Protein AF-A0A1Q5SJ64-F1 (afdb_monomer_lite)

Radius of gyration: 10.13 Å; chains: 1; bounding box: 12×27×20 Å

Structure (mmCIF, N/CA/C/O backbone):
data_AF-A0A1Q5SJ64-F1
#
_entry.id   AF-A0A1Q5SJ64-F1
#
loop_
_atom_site.group_PDB
_atom_site.id
_atom_site.type_symbol
_atom_site.label_atom_id
_atom_site.label_alt_id
_atom_site.label_comp_id
_atom_site.label_asym_id
_atom_site.label_entity_id
_atom_site.label_seq_id
_atom_site.pdbx_PDB_ins_code
_atom_site.Cartn_x
_atom_site.Cartn_y
_atom_site.Cartn_z
_atom_site.occupancy
_atom_site.B_iso_or_equiv
_atom_site.auth_seq_id
_atom_site.auth_comp_id
_atom_site.auth_asym_id
_atom_site.auth_atom_id
_atom_site.pdbx_PDB_model_num
ATOM 1 N N . ALA A 1 1 ? 3.565 -11.432 -12.539 1.00 85.25 1 ALA A N 1
ATOM 2 C CA . ALA A 1 1 ? 4.754 -10.646 -12.144 1.00 85.25 1 ALA A CA 1
ATOM 3 C C . ALA A 1 1 ? 4.599 -10.192 -10.695 1.00 85.25 1 ALA A C 1
ATOM 5 O O . ALA A 1 1 ? 3.517 -9.731 -10.345 1.00 85.25 1 ALA A O 1
ATOM 6 N N . ILE A 1 2 ? 5.647 -10.317 -9.871 1.00 95.06 2 ILE A N 1
ATOM 7 C CA . ILE A 1 2 ? 5.610 -10.016 -8.423 1.00 95.06 2 ILE A CA 1
ATOM 8 C C . ILE A 1 2 ? 5.162 -8.568 -8.147 1.00 95.06 2 ILE A C 1
ATOM 10 O O . ILE A 1 2 ? 4.390 -8.324 -7.227 1.00 95.06 2 ILE A O 1
ATOM 14 N N . ALA A 1 3 ? 5.563 -7.615 -8.994 1.00 95.69 3 ALA A N 1
ATOM 15 C CA . ALA A 1 3 ? 5.200 -6.204 -8.847 1.00 95.69 3 ALA A CA 1
ATOM 16 C C . ALA A 1 3 ? 3.680 -5.959 -8.838 1.00 95.69 3 ALA A C 1
ATOM 18 O O . ALA A 1 3 ? 3.180 -5.235 -7.982 1.00 95.69 3 ALA A O 1
ATOM 19 N N . LYS A 1 4 ? 2.930 -6.614 -9.737 1.00 95.00 4 LYS A N 1
ATOM 20 C CA . LYS A 1 4 ? 1.466 -6.484 -9.797 1.00 95.00 4 LYS A CA 1
ATOM 21 C C . LYS A 1 4 ? 0.820 -6.947 -8.485 1.00 95.00 4 LYS A C 1
ATOM 23 O O . LYS A 1 4 ? 0.045 -6.210 -7.891 1.00 95.00 4 LYS A O 1
ATOM 28 N N . GLN A 1 5 ? 1.240 -8.106 -7.977 1.00 97.19 5 GLN A N 1
ATOM 29 C CA . GLN A 1 5 ? 0.739 -8.653 -6.712 1.00 97.19 5 GLN A CA 1
ATOM 30 C C . GLN A 1 5 ? 1.043 -7.741 -5.514 1.00 97.19 5 GLN A C 1
ATOM 32 O O . GLN A 1 5 ? 0.226 -7.625 -4.604 1.00 97.19 5 GLN A O 1
ATOM 37 N N . LEU A 1 6 ? 2.206 -7.081 -5.495 1.00 97.69 6 LEU A N 1
ATOM 38 C CA . LEU A 1 6 ? 2.559 -6.145 -4.423 1.00 97.69 6 LEU A CA 1
ATOM 39 C C .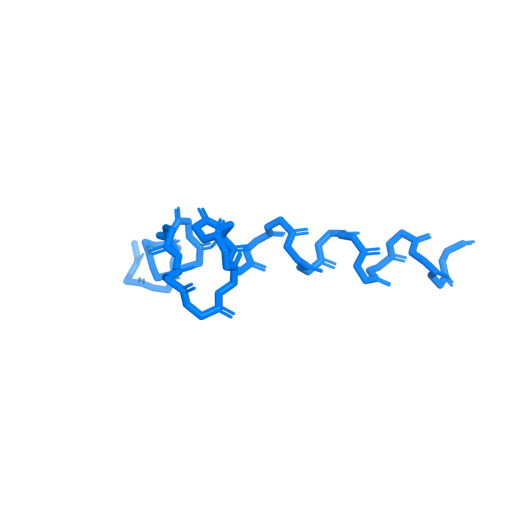 LEU A 1 6 ? 1.722 -4.860 -4.450 1.00 97.69 6 LEU A C 1
ATOM 41 O O . LEU A 1 6 ? 1.453 -4.313 -3.375 1.00 97.69 6 LEU A O 1
ATOM 45 N N . ASN A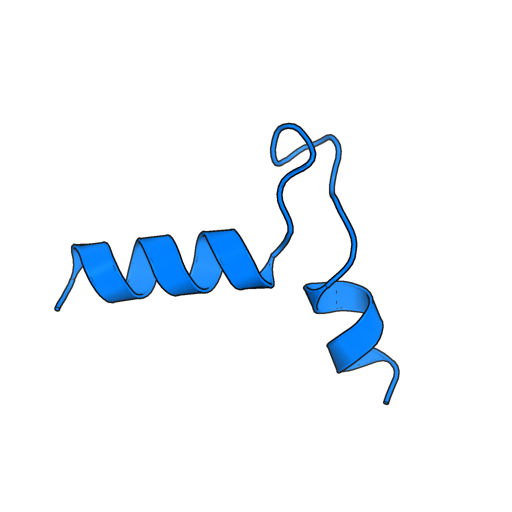 1 7 ? 1.328 -4.403 -5.642 1.00 98.06 7 ASN A N 1
ATOM 46 C CA . ASN A 1 7 ? 0.530 -3.191 -5.843 1.00 98.06 7 ASN A CA 1
ATOM 47 C C . ASN A 1 7 ? -0.965 -3.401 -5.580 1.00 98.06 7 ASN A C 1
ATOM 49 O O . ASN A 1 7 ? -1.634 -2.464 -5.159 1.00 98.06 7 ASN A O 1
ATOM 53 N N . GLU A 1 8 ? -1.476 -4.614 -5.791 1.00 98.25 8 GLU A N 1
ATOM 54 C CA . GLU A 1 8 ? -2.881 -4.980 -5.545 1.00 98.25 8 GLU A CA 1
ATOM 55 C C . GLU A 1 8 ? -3.133 -5.436 -4.095 1.00 98.25 8 GLU A C 1
ATOM 57 O O . GLU A 1 8 ? -4.270 -5.666 -3.697 1.00 98.25 8 GLU A O 1
ATOM 62 N N . ARG A 1 9 ? -2.083 -5.585 -3.274 1.00 98.50 9 ARG A N 1
ATOM 63 C CA . ARG A 1 9 ? -2.209 -6.077 -1.896 1.00 98.50 9 ARG A CA 1
ATOM 64 C C . ARG A 1 9 ? -2.644 -4.966 -0.922 1.00 98.50 9 ARG A C 1
ATOM 66 O O . ARG A 1 9 ? -1.896 -3.994 -0.772 1.00 98.50 9 ARG A O 1
ATOM 73 N N . PRO A 1 10 ? -3.726 -5.167 -0.141 1.00 98.44 10 PRO A N 1
ATOM 74 C CA . PRO A 1 10 ? -4.120 -4.285 0.960 1.00 98.44 10 PRO A CA 1
ATOM 75 C C . PRO A 1 10 ? -3.008 -4.075 1.994 1.00 98.44 10 PRO A C 1
ATOM 77 O O . PRO A 1 10 ? -2.366 -5.034 2.447 1.00 98.44 10 PRO A O 1
ATOM 80 N N . ARG A 1 11 ? -2.786 -2.826 2.415 1.00 98.25 11 ARG A N 1
ATOM 81 C CA . ARG A 1 11 ? -1.782 -2.470 3.431 1.00 98.25 11 ARG A CA 1
ATOM 82 C C . ARG A 1 11 ? -2.446 -1.888 4.671 1.00 98.25 11 ARG A C 1
ATOM 84 O O . ARG A 1 11 ? -3.151 -0.894 4.586 1.00 98.25 11 ARG A O 1
ATOM 91 N N . LYS A 1 12 ? -2.129 -2.428 5.853 1.00 98.19 12 LYS A N 1
ATOM 92 C CA . LYS A 1 12 ? -2.601 -1.884 7.145 1.00 98.19 12 LYS A CA 1
ATOM 93 C C . LYS A 1 12 ? -2.244 -0.403 7.328 1.00 98.19 12 LYS A C 1
ATOM 95 O O . LYS A 1 12 ? -3.053 0.368 7.820 1.00 98.19 12 LYS A O 1
ATOM 100 N N . THR A 1 13 ? -1.053 -0.007 6.881 1.00 97.81 13 THR A N 1
ATOM 101 C CA . THR A 1 13 ? -0.561 1.380 6.931 1.00 97.81 13 THR A CA 1
ATOM 102 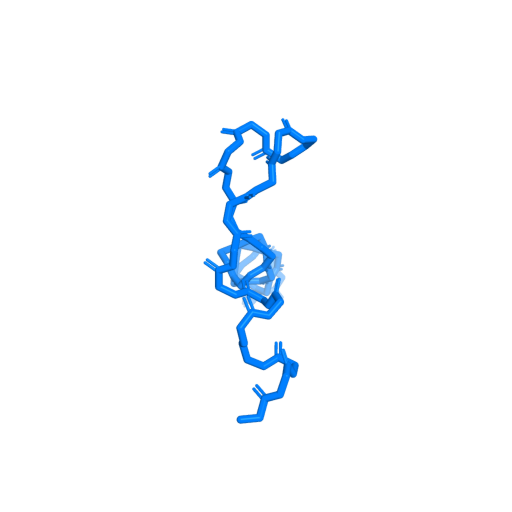C C . THR A 1 13 ? -1.279 2.320 5.965 1.00 97.81 13 THR A C 1
ATOM 104 O O . THR A 1 13 ? -1.157 3.528 6.103 1.00 97.81 13 THR A O 1
ATOM 107 N N . LEU A 1 14 ? -2.020 1.775 4.997 1.00 97.38 14 LEU A N 1
ATOM 108 C CA . LEU A 1 14 ? -2.902 2.518 4.099 1.00 97.38 14 LEU A CA 1
ATOM 109 C C . LEU A 1 14 ? -4.371 2.307 4.487 1.00 97.38 14 LEU A C 1
ATOM 111 O O . LEU A 1 14 ? -5.231 2.317 3.619 1.00 97.38 14 LEU A O 1
ATOM 115 N N . LEU A 1 15 ? -4.668 2.025 5.763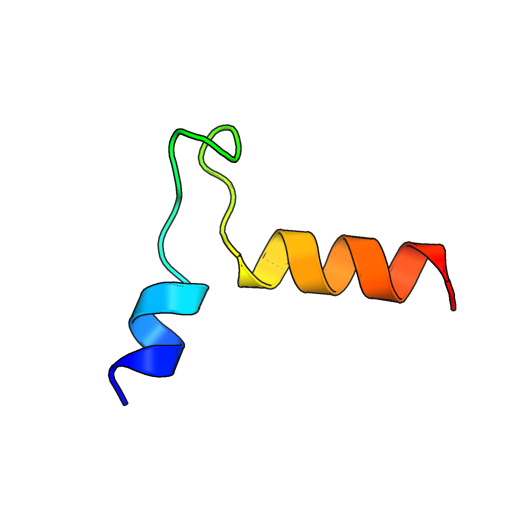 1.00 97.94 15 LEU A N 1
ATOM 116 C CA . LEU A 1 15 ? -6.031 1.734 6.233 1.00 97.94 15 LEU A CA 1
ATOM 117 C C . LEU A 1 15 ? -6.703 0.590 5.453 1.00 97.94 15 LEU A C 1
ATOM 119 O O . LEU A 1 15 ? -7.900 0.611 5.197 1.00 97.94 15 LEU A O 1
ATOM 123 N N . PHE A 1 16 ? -5.910 -0.417 5.083 1.00 98.12 16 PHE A N 1
ATOM 124 C CA . PHE A 1 16 ? -6.300 -1.549 4.238 1.00 98.12 16 PHE A CA 1
ATOM 125 C C . PHE A 1 16 ? -6.606 -1.211 2.768 1.00 98.12 16 PHE A C 1
ATOM 127 O O . PHE A 1 16 ? -7.061 -2.089 2.044 1.00 98.12 16 PHE A O 1
ATOM 134 N N . GLN A 1 17 ? -6.252 -0.019 2.284 1.00 98.50 17 GLN A N 1
ATOM 135 C CA . GLN A 1 17 ? -6.208 0.278 0.849 1.00 98.50 17 GLN A CA 1
ATOM 136 C C . GLN A 1 17 ? -4.972 -0.345 0.174 1.00 98.50 17 GLN A C 1
ATOM 138 O O . GLN A 1 17 ? -3.984 -0.728 0.823 1.00 98.50 17 GLN A O 1
ATOM 143 N N . THR A 1 18 ? -5.022 -0.442 -1.150 1.00 98.69 18 THR A N 1
ATOM 144 C CA . THR A 1 18 ? -3.939 -0.930 -2.007 1.00 98.69 18 THR A CA 1
ATOM 145 C C . THR A 1 18 ? -3.058 0.223 -2.511 1.00 98.69 18 THR A C 1
ATOM 147 O O . THR A 1 18 ? -3.533 1.347 -2.699 1.00 98.69 18 THR A O 1
ATOM 150 N N . PRO A 1 19 ? -1.760 -0.021 -2.775 1.00 98.50 19 PRO A N 1
ATOM 151 C CA . PRO A 1 19 ? -0.913 0.958 -3.454 1.00 98.50 19 PRO A CA 1
ATOM 152 C C . PRO A 1 19 ? -1.474 1.439 -4.801 1.00 98.50 19 PRO A C 1
ATOM 154 O O . PRO A 1 19 ? -1.319 2.612 -5.131 1.00 98.50 19 PRO A O 1
ATOM 157 N N . ALA A 1 20 ? -2.134 0.558 -5.561 1.00 98.44 20 ALA A N 1
ATOM 158 C CA . ALA A 1 20 ? -2.747 0.911 -6.841 1.00 98.44 20 ALA A CA 1
ATOM 159 C C . ALA A 1 20 ? -3.872 1.953 -6.690 1.00 98.44 20 ALA A C 1
ATOM 161 O O . ALA A 1 20 ? -3.921 2.908 -7.464 1.00 98.44 20 ALA A O 1
ATOM 162 N N . GLU A 1 21 ? -4.727 1.818 -5.672 1.00 98.50 21 GLU A N 1
ATOM 163 C CA . GLU A 1 21 ? -5.790 2.792 -5.377 1.00 98.50 21 GLU A CA 1
ATOM 164 C C . GLU A 1 21 ? -5.212 4.155 -4.983 1.00 98.50 21 GLU A C 1
ATOM 166 O O . GLU A 1 21 ? -5.571 5.167 -5.582 1.00 98.50 21 GLU A O 1
ATOM 171 N N . LYS A 1 22 ? -4.248 4.196 -4.047 1.00 97.94 22 LYS A N 1
ATOM 172 C CA . LYS A 1 22 ? -3.607 5.461 -3.632 1.00 97.94 22 LYS A CA 1
ATOM 173 C C . LYS A 1 22 ? -2.908 6.163 -4.791 1.00 97.94 22 LYS A C 1
ATOM 175 O O . LYS A 1 22 ? -2.927 7.387 -4.867 1.00 97.94 22 LYS A O 1
ATOM 180 N N . PHE A 1 23 ? -2.284 5.399 -5.684 1.00 97.50 23 PHE A N 1
ATOM 181 C CA . PHE A 1 23 ? -1.670 5.955 -6.883 1.00 97.50 23 PHE A CA 1
ATOM 182 C C . PHE A 1 23 ? -2.713 6.633 -7.782 1.00 97.50 23 PHE A C 1
ATOM 184 O O . PHE A 1 23 ? -2.511 7.779 -8.176 1.00 97.50 23 PHE A O 1
ATOM 191 N N . ALA A 1 24 ? -3.837 5.963 -8.057 1.00 98.19 24 ALA A N 1
ATOM 192 C CA . ALA A 1 24 ? -4.915 6.529 -8.866 1.00 98.19 24 ALA A CA 1
ATOM 193 C C . ALA A 1 24 ? -5.518 7.794 -8.227 1.00 98.19 24 ALA A C 1
ATOM 195 O O . ALA A 1 24 ? -5.721 8.784 -8.926 1.00 98.19 24 ALA A O 1
ATOM 196 N N . GLU A 1 25 ? -5.731 7.794 -6.906 1.00 97.94 25 GLU A N 1
ATOM 197 C CA . GLU A 1 25 ? -6.182 8.975 -6.153 1.00 97.94 25 GLU A CA 1
ATOM 198 C C . GLU A 1 25 ? -5.211 10.159 -6.308 1.00 97.94 25 GLU A C 1
ATOM 200 O O . GLU A 1 25 ? -5.640 11.275 -6.598 1.00 97.94 25 GLU A O 1
ATOM 205 N N . CYS A 1 26 ? -3.901 9.928 -6.157 1.00 96.81 26 CYS A N 1
ATOM 206 C CA . CYS A 1 26 ? -2.894 10.983 -6.299 1.00 96.81 26 CYS A CA 1
ATOM 207 C C . CYS A 1 2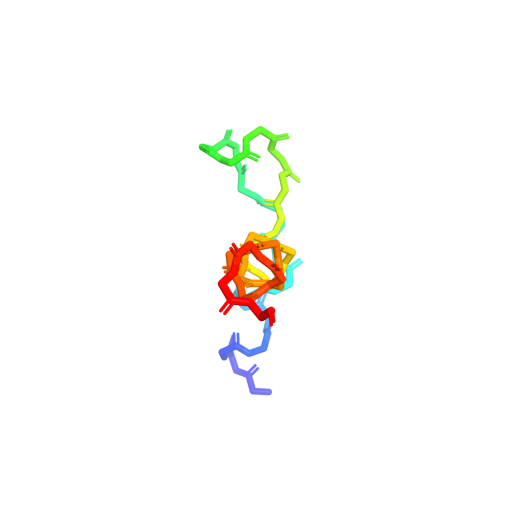6 ? -2.832 11.555 -7.719 1.00 96.81 26 CYS A C 1
ATOM 209 O O . CYS A 1 26 ? -2.681 12.762 -7.875 1.00 96.81 26 CYS A O 1
ATOM 211 N N . VAL A 1 27 ? -2.943 10.707 -8.747 1.00 97.12 27 VAL A N 1
ATOM 212 C CA . VAL A 1 27 ? -2.975 11.153 -10.150 1.00 97.12 27 VAL A CA 1
ATOM 213 C C . VAL A 1 27 ? -4.234 11.977 -10.420 1.00 97.12 27 VAL A C 1
ATOM 215 O O . VAL A 1 27 ? -4.149 13.038 -11.034 1.00 97.12 27 VAL A O 1
ATOM 218 N N . ALA A 1 28 ? -5.386 11.533 -9.914 1.00 97.56 28 ALA A N 1
ATOM 219 C CA . ALA A 1 28 ? -6.646 12.255 -10.055 1.00 97.56 28 ALA A CA 1
ATOM 220 C C . ALA A 1 28 ? -6.625 13.626 -9.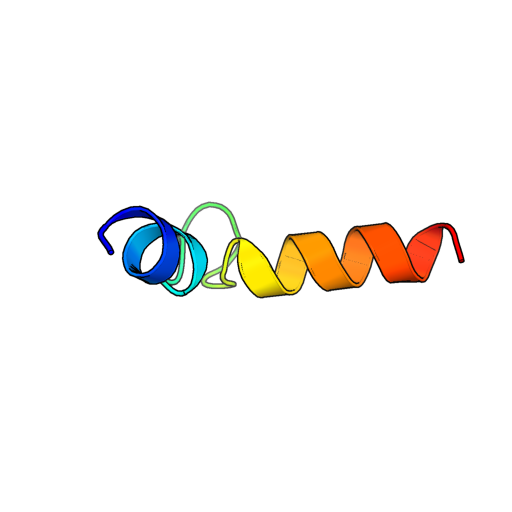358 1.00 97.56 28 ALA A C 1
ATOM 222 O O . ALA A 1 28 ? -7.248 14.559 -9.845 1.00 97.56 28 ALA A O 1
ATOM 223 N N . ALA A 1 29 ? -5.887 13.774 -8.253 1.00 97.44 29 ALA A N 1
ATOM 224 C CA . ALA A 1 29 ? -5.772 15.041 -7.528 1.00 97.44 29 ALA A CA 1
ATOM 225 C C . ALA A 1 29 ? -4.970 16.129 -8.272 1.00 97.44 29 ALA A C 1
ATOM 227 O O . ALA A 1 29 ? -5.041 17.296 -7.888 1.00 97.44 29 ALA A O 1
ATOM 228 N N . ILE A 1 30 ? -4.189 15.756 -9.292 1.00 96.25 30 ILE A N 1
ATOM 229 C CA . ILE A 1 30 ? -3.333 16.668 -10.072 1.00 96.25 30 ILE A CA 1
ATOM 230 C C . ILE A 1 30 ? -3.722 16.756 -11.556 1.00 96.25 30 ILE A C 1
ATOM 232 O O . ILE A 1 30 ? -3.016 17.414 -12.321 1.00 96.25 30 ILE A O 1
ATOM 236 N N . SER A 1 31 ? -4.783 16.052 -11.959 1.00 81.06 31 SER A N 1
ATOM 237 C CA . SER A 1 31 ? -5.335 16.070 -13.321 1.00 81.06 31 SER A CA 1
ATOM 238 C C . SER A 1 31 ? -6.413 17.139 -13.440 1.00 81.06 31 SER A C 1
ATOM 240 O O . SER A 1 31 ? -6.441 17.814 -14.491 1.00 81.06 31 SER A O 1
#

Secondary structure (DSSP, 8-state):
-HHHHHHSS--GGGTT--HHHHHHHHHHTT-

Foldseek 3Di:
DVVVVQQCFQDVVVVRDGVVVVVVVVVVVVD

pLDDT: mean 96.69, std 3.72, range [81.06, 98.69]

Sequence (31 aa):
AIAKQLNERPRKTLLFQTPAEKFAECVAAIS